Protein AF-A0A397UGD7-F1 (afdb_monomer)

InterPro domains:
  IPR056138 Domain of unknown function DUF7721 [PF24845] (11-86)

Structure (mmCIF, N/CA/C/O backbone):
data_AF-A0A397UGD7-F1
#
_entry.id   AF-A0A397UGD7-F1
#
loop_
_atom_site.group_PDB
_atom_site.id
_atom_site.type_symbol
_atom_site.label_atom_id
_atom_site.label_alt_id
_atom_site.label_comp_id
_atom_site.label_asym_id
_atom_site.label_entity_id
_atom_site.label_seq_id
_atom_site.pdbx_PDB_ins_code
_atom_site.Cartn_x
_atom_site.Cartn_y
_atom_site.Cartn_z
_atom_site.occupancy
_atom_site.B_iso_or_equiv
_atom_site.auth_seq_id
_atom_site.auth_comp_id
_atom_site.auth_asym_id
_atom_site.auth_atom_id
_atom_site.pdbx_PDB_model_num
ATOM 1 N N . MET A 1 1 ? 1.163 -0.368 30.884 1.00 37.41 1 MET A N 1
ATOM 2 C CA . MET A 1 1 ? 0.202 -0.821 29.861 1.00 37.41 1 MET A CA 1
ATOM 3 C C . MET A 1 1 ? 0.188 0.239 28.779 1.00 37.41 1 MET A C 1
ATOM 5 O O . MET A 1 1 ? -0.508 1.229 28.934 1.00 37.41 1 MET A O 1
ATOM 9 N N . SER A 1 2 ? 1.028 0.071 27.760 1.00 40.62 2 SER A N 1
ATOM 10 C CA . SER A 1 2 ? 1.019 0.909 26.561 1.00 40.62 2 SER A CA 1
ATOM 11 C C . SER A 1 2 ? 1.064 -0.055 25.392 1.00 40.62 2 SER A C 1
ATOM 13 O O . SER A 1 2 ? 2.117 -0.588 25.050 1.00 40.62 2 SER A O 1
ATOM 15 N N . ASP A 1 3 ? -0.124 -0.366 24.894 1.00 45.12 3 ASP A N 1
ATOM 16 C CA . ASP A 1 3 ? -0.334 -1.078 23.645 1.00 45.12 3 ASP A CA 1
ATOM 17 C C . ASP A 1 3 ? 0.030 -0.086 22.531 1.00 45.12 3 ASP A C 1
ATOM 19 O O . ASP A 1 3 ? -0.795 0.690 22.055 1.00 45.12 3 ASP A O 1
ATOM 23 N N . ASN A 1 4 ? 1.327 0.023 22.235 1.00 38.00 4 ASN A N 1
ATOM 24 C CA . ASN A 1 4 ? 1.785 0.752 21.060 1.00 38.00 4 ASN A CA 1
ATOM 25 C C . ASN A 1 4 ? 1.401 -0.118 19.872 1.00 38.00 4 ASN A C 1
ATOM 27 O O . ASN A 1 4 ? 2.002 -1.177 19.698 1.00 38.00 4 ASN A O 1
ATOM 31 N N . GLY A 1 5 ? 0.382 0.313 19.124 1.00 41.69 5 GLY A N 1
ATOM 32 C CA . GLY A 1 5 ? -0.172 -0.360 17.952 1.00 41.69 5 GLY A CA 1
ATOM 33 C C . GLY A 1 5 ? 0.908 -0.723 16.939 1.00 41.69 5 GLY A C 1
ATOM 34 O O . GLY A 1 5 ? 1.185 0.014 15.996 1.00 41.69 5 GLY A O 1
ATOM 35 N N . LYS A 1 6 ? 1.540 -1.874 17.164 1.00 43.16 6 LYS A N 1
ATOM 36 C CA . LYS A 1 6 ? 2.550 -2.460 16.301 1.00 43.16 6 LYS A CA 1
ATOM 37 C C . LYS A 1 6 ? 1.798 -2.888 15.050 1.00 43.16 6 LYS A C 1
ATOM 39 O O . LYS A 1 6 ? 1.051 -3.864 15.092 1.00 43.16 6 LYS A O 1
ATOM 44 N N . PHE A 1 7 ? 1.942 -2.132 13.964 1.00 52.84 7 PHE A N 1
ATOM 45 C CA . PHE A 1 7 ? 1.432 -2.543 12.661 1.00 52.84 7 PHE A CA 1
ATOM 46 C C . PHE A 1 7 ? 2.017 -3.925 12.351 1.00 52.84 7 PHE A C 1
ATOM 48 O O . PHE A 1 7 ? 3.223 -4.081 12.157 1.00 52.84 7 PHE A O 1
ATOM 55 N N . SER A 1 8 ? 1.170 -4.951 12.424 1.00 47.19 8 SER A N 1
ATOM 56 C CA . SER A 1 8 ? 1.569 -6.334 12.195 1.00 47.19 8 SER A CA 1
ATOM 57 C C . SER A 1 8 ? 1.565 -6.556 10.689 1.00 47.19 8 SER A C 1
ATOM 59 O O . SER A 1 8 ? 0.521 -6.773 10.078 1.00 47.19 8 SER A O 1
ATOM 61 N N . PHE A 1 9 ? 2.728 -6.388 10.066 1.00 50.34 9 PHE A N 1
ATOM 62 C CA . PHE A 1 9 ? 2.902 -6.711 8.657 1.00 50.34 9 PHE A CA 1
ATOM 63 C C . PHE A 1 9 ? 2.901 -8.239 8.506 1.00 50.34 9 PHE A C 1
ATOM 65 O O . PHE A 1 9 ? 3.636 -8.903 9.244 1.00 50.34 9 PHE A O 1
ATOM 72 N N . PRO A 1 10 ? 2.094 -8.818 7.596 1.00 42.41 10 PRO A N 1
ATOM 73 C CA . PRO A 1 10 ? 2.123 -10.251 7.350 1.00 42.41 10 PRO A CA 1
ATOM 74 C C . PRO A 1 10 ? 3.536 -10.648 6.925 1.00 42.41 10 PRO A C 1
ATOM 76 O O . PRO A 1 10 ? 4.094 -10.126 5.959 1.00 42.41 10 PRO A O 1
ATOM 79 N N . GLN A 1 11 ? 4.126 -11.541 7.712 1.00 42.25 11 GLN A N 1
ATOM 80 C CA . GLN A 1 11 ? 5.489 -12.025 7.562 1.00 42.25 11 GLN A CA 1
ATOM 81 C C . GLN A 1 11 ? 5.528 -13.042 6.407 1.00 42.25 11 GLN A C 1
ATOM 83 O O . GLN A 1 11 ? 5.638 -14.246 6.618 1.00 42.25 11 GLN A O 1
ATOM 88 N N . GLU A 1 12 ? 5.357 -12.571 5.171 1.00 41.59 12 GLU A N 1
ATOM 89 C CA . GLU A 1 12 ? 5.560 -13.390 3.974 1.00 41.59 12 GLU A CA 1
ATOM 90 C C . GLU A 1 12 ? 7.069 -13.606 3.781 1.00 41.59 12 GLU A C 1
ATOM 92 O O . GLU A 1 12 ? 7.865 -12.664 3.792 1.00 41.59 12 GLU A O 1
ATOM 97 N N . HIS A 1 13 ? 7.464 -14.876 3.679 1.00 39.25 13 HIS A N 1
ATOM 98 C CA . HIS A 1 13 ? 8.844 -15.351 3.594 1.00 39.25 13 HIS A CA 1
ATOM 99 C C . HIS A 1 13 ? 9.691 -14.547 2.584 1.00 39.25 13 HIS A C 1
ATOM 101 O O . HIS A 1 13 ? 9.550 -14.739 1.379 1.00 39.25 13 HIS A O 1
ATOM 107 N N . GLY A 1 14 ? 10.616 -13.698 3.061 1.00 41.34 14 GLY A N 1
ATOM 108 C CA . GLY A 1 14 ? 11.621 -13.080 2.179 1.00 41.34 14 GLY A CA 1
ATOM 109 C C . GLY A 1 14 ? 12.318 -11.789 2.625 1.00 41.34 14 GLY A C 1
ATOM 110 O O . GLY A 1 14 ? 13.253 -11.378 1.945 1.00 41.34 14 GLY A O 1
ATOM 111 N N . HIS A 1 15 ? 11.927 -11.143 3.727 1.00 44.88 15 HIS A N 1
ATOM 112 C CA . HIS A 1 15 ? 12.492 -9.842 4.117 1.00 44.88 15 HIS A CA 1
ATOM 113 C C . HIS A 1 15 ? 13.243 -9.924 5.455 1.00 44.88 15 HIS A C 1
ATOM 115 O O . HIS A 1 15 ? 12.655 -10.295 6.466 1.00 44.88 15 HIS A O 1
ATOM 121 N N . SER A 1 16 ? 14.546 -9.616 5.444 1.00 51.53 16 SER A N 1
ATOM 122 C CA . SER A 1 16 ? 15.412 -9.536 6.633 1.00 51.53 16 SER A CA 1
ATOM 123 C C . SER A 1 16 ? 14.842 -8.574 7.682 1.00 51.53 16 SER A C 1
ATOM 125 O O . SER A 1 16 ? 14.183 -7.603 7.317 1.00 51.53 16 SER A O 1
ATOM 127 N N . ASP A 1 17 ? 15.145 -8.784 8.967 1.00 53.69 17 ASP A N 1
ATOM 128 C CA . ASP A 1 17 ? 14.656 -7.951 10.084 1.00 53.69 17 ASP A CA 1
ATOM 129 C C . ASP A 1 17 ? 14.877 -6.432 9.870 1.00 53.69 17 ASP A C 1
ATOM 131 O O . ASP A 1 17 ? 14.043 -5.617 10.262 1.00 53.69 17 ASP A O 1
ATOM 135 N N . GLU A 1 18 ? 15.931 -6.046 9.140 1.00 57.97 18 GLU A N 1
ATOM 136 C CA . GLU A 1 18 ? 16.207 -4.656 8.733 1.00 57.97 18 GLU A CA 1
ATOM 137 C C . GLU A 1 18 ? 15.102 -4.014 7.876 1.00 57.97 18 GLU A C 1
ATOM 139 O O . GLU A 1 18 ? 14.870 -2.808 7.962 1.00 57.97 18 GLU A O 1
ATOM 144 N N . ASP A 1 19 ? 14.420 -4.780 7.023 1.00 62.97 19 ASP A N 1
ATOM 145 C CA . ASP A 1 19 ? 13.332 -4.264 6.186 1.00 62.97 19 ASP A CA 1
ATOM 146 C C . ASP A 1 19 ? 12.077 -3.983 7.022 1.00 62.97 19 ASP A C 1
ATOM 148 O O . ASP A 1 19 ? 11.392 -2.989 6.782 1.00 62.97 19 ASP A O 1
ATOM 152 N N . ALA A 1 20 ? 11.793 -4.816 8.030 1.00 67.12 20 ALA A N 1
ATOM 153 C CA . ALA A 1 20 ? 10.646 -4.632 8.916 1.00 67.12 20 ALA A CA 1
ATOM 154 C C . ALA A 1 20 ? 10.790 -3.365 9.775 1.00 67.12 20 ALA A C 1
ATOM 156 O O . ALA A 1 20 ? 9.842 -2.586 9.892 1.00 67.12 20 ALA A O 1
ATOM 157 N N . GLU A 1 21 ? 11.987 -3.113 10.312 1.00 73.75 21 GLU A N 1
ATOM 158 C CA . GLU A 1 21 ? 12.290 -1.877 11.044 1.00 73.75 21 GLU A CA 1
ATOM 159 C C . GLU A 1 21 ? 12.162 -0.638 10.148 1.00 73.75 21 GLU A C 1
ATOM 161 O O . GLU A 1 21 ? 11.608 0.382 10.565 1.00 73.75 21 GLU A O 1
ATOM 166 N N . LYS A 1 22 ? 12.607 -0.723 8.888 1.00 76.06 22 LYS A N 1
ATOM 167 C CA . LYS A 1 22 ? 12.431 0.362 7.910 1.00 76.06 22 LYS A CA 1
ATOM 168 C C . LYS A 1 22 ? 10.962 0.615 7.595 1.00 76.06 22 LYS A C 1
ATOM 170 O O . LYS A 1 22 ? 10.556 1.773 7.541 1.00 76.06 22 LYS A O 1
ATOM 175 N N . TYR A 1 23 ? 10.154 -0.430 7.420 1.00 77.44 23 TYR A N 1
ATOM 176 C CA . TYR A 1 23 ? 8.712 -0.284 7.195 1.00 77.44 23 TYR A CA 1
ATOM 177 C C . TYR A 1 23 ? 8.024 0.377 8.382 1.00 77.44 23 TYR A C 1
ATOM 179 O O . TYR A 1 23 ? 7.230 1.298 8.193 1.00 77.44 23 TYR A O 1
ATOM 187 N N . GLN A 1 24 ? 8.379 -0.040 9.597 1.00 77.88 24 GLN A N 1
ATOM 188 C CA . GLN A 1 24 ? 7.875 0.582 10.810 1.00 77.88 24 GLN A CA 1
ATOM 189 C C . GLN A 1 24 ? 8.269 2.063 10.875 1.00 77.88 24 GLN A C 1
ATOM 191 O O . GLN A 1 24 ? 7.405 2.912 11.075 1.00 77.88 24 GLN A O 1
ATOM 196 N N . LYS A 1 25 ? 9.535 2.393 10.608 1.00 83.75 25 LYS A N 1
ATOM 197 C CA . LYS A 1 25 ? 10.015 3.780 10.583 1.00 83.75 25 LYS A CA 1
ATOM 198 C C . LYS A 1 25 ? 9.290 4.633 9.539 1.00 83.75 25 LYS A C 1
ATOM 200 O O . LYS A 1 25 ? 8.965 5.784 9.808 1.00 83.75 25 LYS A O 1
ATOM 205 N N . ILE A 1 26 ? 9.021 4.086 8.354 1.00 83.31 26 ILE A N 1
ATOM 206 C CA . ILE A 1 26 ? 8.268 4.774 7.297 1.00 83.31 26 ILE A CA 1
ATOM 207 C C . ILE A 1 26 ? 6.822 5.035 7.740 1.00 83.31 26 ILE A C 1
ATOM 209 O O . ILE A 1 26 ? 6.314 6.141 7.558 1.00 83.31 26 ILE A O 1
ATOM 213 N N . ALA A 1 27 ? 6.168 4.045 8.349 1.00 80.00 27 ALA A N 1
ATOM 214 C CA . ALA A 1 27 ? 4.821 4.196 8.893 1.00 80.00 27 ALA A CA 1
ATOM 215 C C . ALA A 1 27 ? 4.769 5.249 10.013 1.00 80.00 27 ALA A C 1
ATOM 217 O O . ALA A 1 27 ? 3.864 6.083 10.034 1.00 80.00 27 ALA A O 1
ATOM 218 N N . GLU A 1 28 ? 5.761 5.251 10.905 1.00 81.00 28 GLU A N 1
ATOM 219 C CA . GLU A 1 28 ? 5.913 6.246 11.969 1.00 81.00 28 GLU A CA 1
ATOM 220 C C . GLU A 1 28 ? 6.130 7.649 11.396 1.00 81.00 28 GLU A C 1
ATOM 222 O O . GLU A 1 28 ? 5.449 8.580 11.809 1.00 81.00 28 GLU A O 1
ATOM 227 N N . GLN A 1 29 ? 6.991 7.807 10.386 1.00 80.31 29 GLN A N 1
ATOM 228 C CA . GLN A 1 29 ? 7.201 9.091 9.709 1.00 80.31 29 GLN A CA 1
ATOM 229 C C . GLN A 1 29 ? 5.947 9.588 8.985 1.00 80.31 29 GLN A C 1
ATOM 231 O O . GLN A 1 29 ? 5.654 10.783 9.010 1.00 80.31 29 GLN A O 1
ATOM 236 N N . ALA A 1 30 ? 5.200 8.691 8.341 1.00 77.00 30 ALA A N 1
ATOM 237 C CA . ALA A 1 30 ? 3.923 9.024 7.721 1.00 77.00 30 ALA A CA 1
ATOM 238 C C . ALA A 1 30 ? 2.906 9.500 8.773 1.00 77.00 30 ALA A C 1
ATOM 240 O O . ALA A 1 30 ? 2.208 10.491 8.555 1.00 77.00 30 ALA A O 1
ATOM 241 N N . HIS A 1 31 ? 2.859 8.835 9.931 1.00 75.75 31 HIS A N 1
ATOM 242 C CA . HIS A 1 31 ? 2.008 9.222 11.055 1.00 75.75 31 HIS A CA 1
ATOM 243 C C . HIS A 1 31 ? 2.429 10.561 11.678 1.00 75.75 31 HIS A C 1
ATOM 245 O O . HIS A 1 31 ? 1.592 11.430 11.918 1.00 75.75 31 HIS A O 1
ATOM 251 N N . GLU A 1 32 ? 3.728 10.758 11.902 1.00 76.62 32 GLU A N 1
ATOM 252 C CA . GLU A 1 32 ? 4.292 12.000 12.427 1.00 76.62 32 GLU A CA 1
ATOM 253 C C . GLU A 1 32 ? 3.988 13.163 11.486 1.00 76.62 32 GLU A C 1
ATOM 255 O O . GLU A 1 32 ? 3.473 14.180 11.929 1.00 76.62 32 GLU A O 1
ATOM 260 N N . LYS A 1 33 ? 4.201 13.004 10.174 1.00 68.88 33 LYS A N 1
ATOM 261 C CA . LYS A 1 33 ? 3.861 14.044 9.193 1.00 68.88 33 LYS A CA 1
ATOM 262 C C . LYS A 1 33 ? 2.386 14.428 9.256 1.00 68.88 33 LYS A C 1
ATOM 264 O O . LYS A 1 33 ? 2.082 15.612 9.271 1.00 68.88 33 LYS A O 1
ATOM 269 N N . LEU A 1 34 ? 1.487 13.451 9.348 1.00 68.19 34 LEU A N 1
ATOM 270 C CA . LEU A 1 34 ? 0.046 13.709 9.438 1.00 68.19 34 LEU A CA 1
ATOM 271 C C . LEU A 1 34 ? -0.375 14.406 10.732 1.00 68.19 34 LEU A C 1
ATOM 273 O O . LEU A 1 34 ? -1.308 15.202 10.727 1.00 68.19 34 LEU A O 1
ATOM 277 N N . THR A 1 35 ? 0.286 14.091 11.842 1.00 68.38 35 THR A N 1
ATOM 278 C CA . THR A 1 35 ? -0.022 14.675 13.155 1.00 68.38 35 THR A CA 1
ATOM 279 C C . THR A 1 35 ? 0.676 16.018 13.381 1.00 68.38 35 THR A C 1
ATOM 281 O O . THR A 1 35 ? 0.142 16.869 14.089 1.00 68.38 35 THR A O 1
ATOM 284 N N . SER A 1 36 ? 1.845 16.226 12.770 1.00 64.75 36 SER A N 1
ATOM 285 C CA . SER A 1 36 ? 2.711 17.391 12.967 1.00 64.75 36 SER A CA 1
ATOM 286 C C . SER A 1 36 ? 2.365 18.562 12.052 1.00 64.75 36 SER A C 1
ATOM 288 O O . SER A 1 36 ? 2.457 19.705 12.496 1.00 64.75 36 SER A O 1
ATOM 290 N N . THR A 1 37 ? 1.927 18.325 10.807 1.00 54.03 37 THR A N 1
ATOM 291 C CA . THR A 1 37 ? 1.592 19.446 9.913 1.00 54.03 37 THR A CA 1
ATOM 292 C C . THR A 1 37 ? 0.310 20.164 10.325 1.00 54.03 37 THR A C 1
ATOM 294 O O . THR A 1 37 ? 0.104 21.301 9.916 1.00 54.03 37 THR A O 1
ATOM 297 N N . GLY A 1 38 ? -0.555 19.552 11.149 1.00 50.84 38 GLY A N 1
ATOM 298 C CA . GLY A 1 38 ? -1.856 20.134 11.507 1.00 50.84 38 GLY A CA 1
ATOM 299 C C . GLY A 1 38 ? -2.719 20.464 10.281 1.00 50.84 38 GLY A C 1
ATOM 300 O O . GLY A 1 38 ? -3.709 21.189 10.396 1.00 50.84 38 GLY A O 1
ATOM 301 N N . GLU A 1 39 ? -2.332 19.959 9.106 1.00 46.12 39 GLU A N 1
ATOM 302 C CA . GLU A 1 39 ? -2.939 20.302 7.839 1.00 46.12 39 GLU A CA 1
ATOM 303 C C . GLU A 1 39 ? -4.289 19.606 7.766 1.00 46.12 39 GLU A C 1
ATOM 305 O O . GLU A 1 39 ? -4.430 18.412 7.504 1.00 46.12 39 GLU A O 1
ATOM 310 N N . HIS A 1 40 ? -5.308 20.436 7.948 1.00 46.88 40 HIS A N 1
ATOM 311 C CA . HIS A 1 40 ? -6.680 20.232 7.508 1.00 46.88 40 HIS A CA 1
ATOM 312 C C . HIS A 1 40 ? -6.799 19.998 5.983 1.00 46.88 40 HIS A C 1
ATOM 314 O O . HIS A 1 40 ? -7.904 19.851 5.468 1.00 46.88 40 HIS A O 1
ATOM 320 N N . GLU A 1 41 ? -5.677 19.929 5.266 1.00 47.69 41 GLU A N 1
ATOM 321 C CA . GLU A 1 41 ? -5.551 19.634 3.847 1.00 47.69 41 GLU A CA 1
ATOM 322 C C . GLU A 1 41 ? -4.867 18.275 3.678 1.00 47.69 41 GLU A C 1
ATOM 324 O O . GLU A 1 41 ? -3.740 18.128 3.212 1.00 47.69 41 GLU A O 1
ATOM 329 N N . THR A 1 42 ? -5.619 17.217 3.984 1.00 55.78 42 THR A N 1
ATOM 330 C CA . THR A 1 42 ? -5.413 15.922 3.316 1.00 55.78 42 THR A CA 1
ATOM 331 C C . THR A 1 42 ? -5.876 16.036 1.858 1.00 55.78 42 THR A C 1
ATOM 333 O O . THR A 1 42 ? -6.755 15.297 1.398 1.00 55.78 42 THR A O 1
ATOM 336 N N . GLU A 1 43 ? -5.315 17.005 1.128 1.00 62.38 43 GLU A N 1
ATOM 337 C CA . GLU A 1 43 ? -5.471 17.140 -0.313 1.00 62.38 43 GLU A CA 1
ATOM 338 C C . GLU A 1 43 ? -4.739 15.969 -0.954 1.00 62.38 43 GLU A C 1
ATOM 340 O O . GLU A 1 43 ? -3.552 15.965 -1.273 1.00 62.38 43 GLU A O 1
ATOM 345 N N . ILE A 1 44 ? -5.482 14.879 -1.023 1.00 71.69 44 ILE A N 1
ATOM 346 C CA . ILE A 1 44 ? -5.200 13.785 -1.914 1.00 71.69 44 ILE A CA 1
ATOM 347 C C . ILE A 1 44 ? -5.520 14.307 -3.309 1.00 71.69 44 ILE A C 1
ATOM 349 O O . ILE A 1 44 ? -6.671 14.640 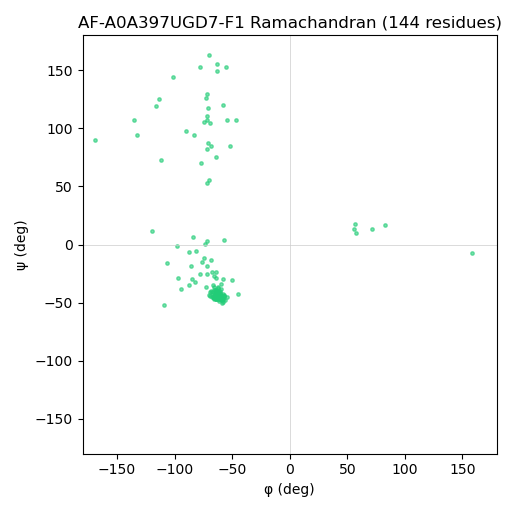-3.592 1.00 71.69 44 ILE A O 1
ATOM 353 N N . ASP A 1 45 ? -4.510 14.365 -4.168 1.00 79.19 45 ASP A N 1
ATOM 354 C CA . ASP A 1 45 ? -4.699 14.594 -5.595 1.00 79.19 45 ASP A CA 1
ATOM 355 C C . ASP A 1 45 ? -5.322 13.334 -6.214 1.00 79.19 45 ASP A C 1
ATOM 357 O O . ASP A 1 45 ? -4.637 12.395 -6.633 1.00 79.19 45 ASP A O 1
ATOM 361 N N . HIS A 1 46 ? -6.655 13.282 -6.179 1.00 78.38 46 HIS A N 1
ATOM 362 C CA . HIS A 1 46 ? -7.437 12.144 -6.666 1.00 78.38 46 HIS A CA 1
ATOM 363 C C . 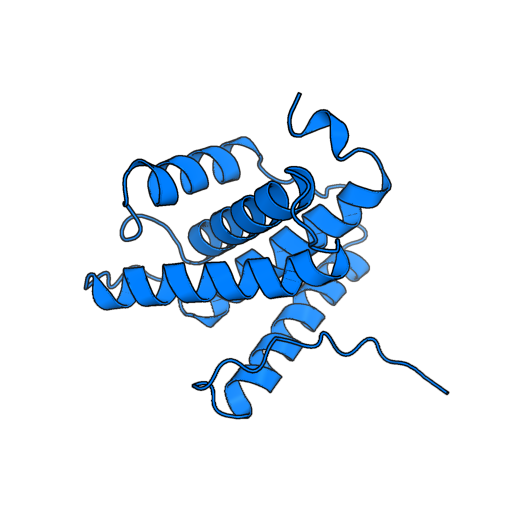HIS A 1 46 ? -7.187 11.883 -8.144 1.00 78.38 46 HIS A C 1
ATOM 365 O O . HIS A 1 46 ? -7.114 10.728 -8.548 1.00 78.38 46 HIS A O 1
ATOM 371 N N . GLU A 1 47 ? -7.038 12.938 -8.946 1.00 82.44 47 GLU A N 1
ATOM 372 C CA . GLU A 1 47 ? -6.827 12.814 -10.386 1.00 82.44 47 GLU A CA 1
ATOM 373 C C . GLU A 1 47 ? -5.483 12.150 -10.672 1.00 82.44 47 GLU A C 1
ATOM 375 O O . GLU A 1 47 ? -5.421 11.184 -11.437 1.00 82.44 47 GLU A O 1
ATOM 380 N N . LYS A 1 48 ? -4.418 12.594 -9.995 1.00 82.88 48 LYS A N 1
ATOM 381 C CA . LYS A 1 48 ? -3.096 11.981 -10.131 1.00 82.88 48 LYS A CA 1
ATOM 382 C C . LYS A 1 48 ? -3.101 10.525 -9.678 1.00 82.88 48 LYS A C 1
ATOM 384 O O . LYS A 1 48 ? -2.564 9.670 -10.376 1.00 82.88 48 LYS A O 1
ATOM 389 N N . VAL A 1 49 ? -3.741 10.221 -8.549 1.00 85.44 49 VAL A N 1
ATOM 390 C CA . VAL A 1 49 ? -3.832 8.851 -8.018 1.00 85.44 49 VAL A CA 1
ATOM 391 C C . VAL A 1 49 ? -4.598 7.938 -8.975 1.00 85.44 49 VAL A C 1
ATOM 393 O O . VAL A 1 49 ? -4.119 6.846 -9.274 1.00 85.44 49 VAL A O 1
ATOM 396 N N . LEU A 1 50 ? -5.747 8.385 -9.490 1.00 86.56 50 LEU A N 1
ATOM 397 C CA . LEU A 1 50 ? -6.560 7.626 -10.444 1.00 86.56 50 LEU A CA 1
ATOM 398 C C . LEU A 1 50 ? -5.828 7.422 -11.772 1.00 86.56 50 LEU A C 1
ATOM 400 O O . LEU A 1 50 ? -5.853 6.325 -12.322 1.00 86.56 50 LEU A O 1
ATOM 404 N N . ASN A 1 51 ? -5.152 8.452 -12.280 1.00 88.12 51 ASN A N 1
ATOM 405 C CA . ASN A 1 51 ? -4.396 8.366 -13.525 1.00 88.12 51 ASN A CA 1
ATOM 406 C C . ASN A 1 51 ? -3.206 7.403 -13.400 1.00 88.12 51 ASN A C 1
ATOM 408 O O . ASN A 1 51 ? -3.027 6.539 -14.259 1.00 88.12 51 ASN A O 1
ATOM 412 N N . SER A 1 52 ? -2.422 7.509 -12.322 1.00 87.38 52 SER A N 1
ATOM 413 C CA . SER A 1 52 ? -1.310 6.589 -12.060 1.00 87.38 52 SER A CA 1
ATOM 414 C C . SER A 1 52 ? -1.812 5.166 -11.849 1.00 87.38 52 SER A C 1
ATOM 416 O O . SER A 1 52 ? -1.293 4.241 -12.466 1.00 87.38 52 SER A O 1
ATOM 418 N N . HIS A 1 53 ? -2.868 4.978 -11.053 1.00 89.38 53 HIS A N 1
ATOM 419 C CA . HIS A 1 53 ? -3.492 3.668 -10.863 1.00 89.38 53 HIS A CA 1
ATOM 420 C C . HIS A 1 53 ? -3.928 3.046 -12.191 1.00 89.38 53 HIS A C 1
ATOM 422 O O . HIS A 1 53 ? -3.552 1.911 -12.478 1.00 89.38 53 HIS A O 1
ATOM 428 N N . LYS A 1 54 ? -4.620 3.814 -13.038 1.00 88.62 54 LYS A N 1
ATOM 429 C CA . LYS A 1 54 ? -5.054 3.368 -14.362 1.00 88.62 54 LYS A CA 1
ATOM 430 C C . LYS A 1 54 ? -3.878 2.920 -15.226 1.00 88.62 54 LYS A C 1
ATOM 432 O O . LYS A 1 54 ? -3.909 1.836 -15.792 1.00 88.62 54 LYS A O 1
ATOM 437 N N . LYS A 1 55 ? -2.817 3.718 -15.319 1.00 87.25 55 LYS A N 1
ATOM 438 C CA . LYS A 1 55 ? -1.646 3.375 -16.142 1.00 87.25 55 LYS A CA 1
ATOM 439 C C . LYS A 1 55 ? -0.910 2.136 -15.626 1.00 87.25 55 LYS A C 1
ATOM 441 O O . LYS A 1 55 ? -0.581 1.250 -16.410 1.00 87.25 55 LYS A O 1
ATOM 446 N N . ILE A 1 56 ? -0.736 2.037 -14.313 1.00 88.06 56 ILE A N 1
ATOM 447 C CA . ILE A 1 56 ? -0.005 0.940 -13.674 1.00 88.06 56 ILE A CA 1
ATOM 448 C C . ILE A 1 56 ? -0.778 -0.384 -13.755 1.00 88.06 56 ILE A C 1
ATOM 450 O O . ILE A 1 56 ? -0.179 -1.423 -14.034 1.00 88.06 56 ILE A O 1
ATOM 454 N N . TYR A 1 57 ? -2.091 -0.363 -13.500 1.00 86.19 57 TYR A N 1
ATOM 455 C CA . TYR A 1 57 ? -2.915 -1.574 -13.406 1.00 86.19 57 TYR A CA 1
ATOM 456 C C . TYR A 1 57 ? -3.677 -1.922 -14.693 1.00 86.19 57 TYR A C 1
ATOM 458 O O . TYR A 1 57 ? -3.926 -3.103 -14.920 1.00 86.19 57 TYR A O 1
ATOM 466 N N . GLU A 1 58 ? -4.050 -0.953 -15.538 1.00 86.56 58 GLU A N 1
ATOM 467 C CA . GLU A 1 58 ? -4.718 -1.229 -16.825 1.00 86.56 58 GLU A CA 1
ATOM 468 C C . GLU A 1 58 ? -3.740 -1.302 -18.002 1.00 86.56 58 GLU A C 1
ATOM 470 O O . GLU A 1 58 ? -3.924 -2.137 -18.886 1.00 86.56 58 GLU A O 1
ATOM 475 N N . SER A 1 59 ? -2.709 -0.450 -18.028 1.00 83.38 59 SER A N 1
ATOM 476 C CA . SER A 1 59 ? -1.744 -0.395 -19.141 1.00 83.38 59 SER A CA 1
ATOM 477 C C . SER A 1 59 ? -0.449 -1.167 -18.878 1.00 83.38 59 SER A C 1
ATOM 479 O O . SER A 1 59 ? 0.414 -1.201 -19.751 1.00 83.38 59 SER A O 1
ATOM 481 N N . ASP A 1 60 ? -0.309 -1.778 -17.698 1.00 80.75 60 ASP A N 1
ATOM 482 C CA . ASP A 1 60 ? 0.901 -2.480 -17.245 1.00 80.75 60 ASP A CA 1
ATOM 483 C C . ASP A 1 60 ? 2.175 -1.604 -17.246 1.00 80.75 60 ASP A C 1
ATOM 485 O O . ASP A 1 60 ? 3.295 -2.109 -17.175 1.00 80.75 60 ASP A O 1
ATOM 489 N N . ASP A 1 61 ? 2.011 -0.278 -17.296 1.00 82.25 61 ASP A N 1
ATOM 490 C CA . ASP A 1 61 ? 3.107 0.682 -17.386 1.00 82.25 61 ASP A CA 1
ATOM 491 C C . ASP A 1 61 ? 3.554 1.073 -15.980 1.00 82.25 61 ASP A C 1
ATOM 493 O O . ASP A 1 61 ? 2.932 1.885 -15.299 1.00 82.25 61 ASP A O 1
ATOM 497 N N . VAL A 1 62 ? 4.616 0.425 -15.509 1.00 82.19 62 VAL A N 1
ATOM 498 C CA . VAL A 1 62 ? 5.193 0.654 -14.174 1.00 82.19 62 VAL A CA 1
ATOM 499 C C . VAL A 1 62 ? 6.519 1.417 -14.271 1.00 82.19 62 VAL A C 1
ATOM 501 O O . VAL A 1 62 ? 7.020 1.946 -13.279 1.00 82.19 62 VAL A O 1
ATOM 504 N N . THR A 1 63 ? 7.115 1.477 -15.461 1.00 78.19 63 THR A N 1
ATOM 505 C CA . THR A 1 63 ? 8.464 2.010 -15.683 1.00 78.19 63 THR A CA 1
ATOM 506 C C . THR A 1 63 ? 8.494 3.528 -15.798 1.00 78.19 63 THR A C 1
ATOM 508 O O . THR A 1 63 ? 9.458 4.133 -15.333 1.00 78.19 63 THR A O 1
ATOM 511 N N . GLU A 1 64 ? 7.436 4.138 -16.335 1.00 78.44 64 GLU A N 1
ATOM 512 C CA . GLU A 1 64 ? 7.339 5.590 -16.557 1.00 78.44 64 GLU A CA 1
ATOM 513 C C . GLU A 1 64 ? 6.937 6.383 -15.295 1.00 78.44 64 GLU A C 1
ATOM 515 O O . GLU A 1 64 ? 6.932 7.613 -15.300 1.00 78.44 64 GLU A O 1
ATOM 520 N N . HIS A 1 65 ? 6.608 5.694 -14.198 1.00 81.62 65 HIS A N 1
ATOM 521 C CA . HIS A 1 65 ? 6.061 6.298 -12.978 1.00 81.62 65 HIS A CA 1
ATOM 522 C C . HIS A 1 65 ? 7.095 6.474 -11.866 1.00 81.62 65 HIS A C 1
ATOM 524 O O . HIS A 1 65 ? 7.954 5.610 -11.667 1.00 81.62 65 HIS A O 1
ATOM 530 N N . SER A 1 66 ? 7.002 7.560 -11.089 1.00 84.56 66 SER A N 1
ATOM 531 C CA . SER A 1 66 ? 7.894 7.791 -9.937 1.00 84.56 66 SER A CA 1
ATOM 532 C C . SER A 1 66 ? 7.607 6.823 -8.784 1.00 84.56 66 SER A C 1
ATOM 534 O O . SER A 1 66 ? 6.550 6.193 -8.740 1.00 84.56 66 SER A O 1
ATOM 536 N N . GLY A 1 67 ? 8.541 6.679 -7.836 1.00 83.56 67 GLY A N 1
ATOM 537 C CA . GLY A 1 67 ? 8.336 5.774 -6.706 1.00 83.56 67 GLY A CA 1
ATOM 538 C C . GLY A 1 67 ? 7.098 6.158 -5.893 1.00 83.56 67 GLY A C 1
ATOM 539 O O . GLY A 1 67 ? 6.244 5.321 -5.603 1.00 83.56 67 GLY A O 1
ATOM 540 N N . GLU A 1 68 ? 6.948 7.452 -5.634 1.00 84.75 68 GLU A N 1
ATOM 541 C CA . GLU A 1 68 ? 5.765 8.028 -4.998 1.00 84.75 68 GLU A CA 1
ATOM 542 C C . GLU A 1 68 ? 4.448 7.673 -5.725 1.00 84.75 68 GLU A C 1
ATOM 544 O O . GLU A 1 68 ? 3.484 7.257 -5.082 1.00 84.75 68 GLU A O 1
ATOM 549 N N . GLU A 1 69 ? 4.400 7.765 -7.060 1.00 87.31 69 GLU A N 1
ATOM 550 C CA . GLU A 1 69 ? 3.203 7.438 -7.851 1.00 87.31 69 GLU A CA 1
ATOM 551 C C . GLU A 1 69 ? 2.822 5.958 -7.773 1.00 87.31 69 GLU A C 1
ATOM 553 O O . GLU A 1 69 ? 1.635 5.637 -7.655 1.00 87.31 69 GLU A O 1
ATOM 558 N N . LEU A 1 70 ? 3.816 5.063 -7.778 1.00 88.81 70 LEU A N 1
ATOM 559 C CA . LEU A 1 70 ? 3.592 3.633 -7.550 1.00 88.81 70 LEU A CA 1
ATOM 560 C C . LEU A 1 70 ? 2.999 3.395 -6.161 1.00 88.81 70 LEU A C 1
ATOM 562 O O . LEU A 1 70 ? 2.048 2.629 -6.013 1.00 88.81 70 LEU A O 1
ATOM 566 N N . GLY A 1 71 ? 3.536 4.078 -5.147 1.00 89.38 71 GLY A N 1
ATOM 567 C CA . GLY A 1 71 ? 3.043 3.986 -3.779 1.00 89.38 71 GLY A CA 1
ATOM 568 C C . GLY A 1 71 ? 1.595 4.460 -3.649 1.00 89.38 71 GLY A C 1
ATOM 569 O O . GLY A 1 71 ? 0.764 3.790 -3.036 1.00 89.38 71 GLY A O 1
ATOM 570 N N . HIS A 1 72 ? 1.262 5.582 -4.285 1.00 90.25 72 HIS A N 1
ATOM 571 C CA . HIS A 1 72 ? -0.097 6.120 -4.303 1.00 90.25 72 HIS A CA 1
ATOM 572 C C . HIS A 1 72 ? -1.089 5.178 -4.996 1.00 90.25 72 HIS A C 1
ATOM 574 O O . HIS A 1 72 ? -2.168 4.919 -4.457 1.00 90.25 72 HIS A O 1
ATOM 580 N N . ALA A 1 73 ? -0.714 4.619 -6.148 1.00 89.44 73 ALA A N 1
ATOM 581 C CA . ALA A 1 73 ? -1.532 3.646 -6.866 1.00 89.44 73 ALA A CA 1
ATOM 582 C C . ALA A 1 73 ? -1.734 2.349 -6.066 1.00 89.44 73 ALA A C 1
ATOM 584 O O . ALA A 1 73 ? -2.839 1.810 -6.035 1.00 89.44 73 ALA A O 1
ATOM 585 N N . ALA A 1 74 ? -0.694 1.868 -5.380 1.00 91.06 74 ALA A N 1
ATOM 586 C CA . ALA A 1 74 ? -0.781 0.716 -4.487 1.00 91.06 74 ALA A CA 1
ATOM 587 C C . ALA A 1 74 ? -1.735 0.952 -3.309 1.00 91.06 74 ALA A C 1
ATOM 589 O O . ALA A 1 74 ? -2.580 0.107 -3.014 1.00 91.06 74 ALA A O 1
ATOM 590 N N . ALA A 1 75 ? -1.639 2.115 -2.661 1.00 89.94 75 ALA A N 1
ATOM 591 C CA . ALA A 1 75 ? -2.547 2.485 -1.581 1.00 89.94 75 ALA A CA 1
ATOM 592 C C . ALA A 1 75 ? -4.000 2.595 -2.055 1.00 89.94 75 ALA A C 1
ATOM 594 O O . ALA A 1 75 ? -4.917 2.189 -1.341 1.00 89.94 75 ALA A O 1
ATOM 595 N N . PHE A 1 76 ? -4.217 3.097 -3.271 1.00 89.50 76 PHE A N 1
ATOM 596 C CA . PHE A 1 76 ? -5.546 3.170 -3.863 1.00 89.50 76 PHE A CA 1
ATOM 597 C C . PHE A 1 76 ? -6.117 1.789 -4.209 1.00 89.50 76 PHE A C 1
ATOM 599 O O . PHE A 1 76 ? -7.281 1.523 -3.918 1.00 89.50 76 PHE A O 1
ATOM 606 N N . GLU A 1 77 ? -5.302 0.878 -4.747 1.00 89.69 77 GLU A N 1
ATOM 607 C CA . GLU A 1 77 ? -5.722 -0.506 -4.994 1.00 89.69 77 GLU A CA 1
ATOM 608 C C . GLU A 1 77 ? -6.108 -1.210 -3.686 1.00 89.69 77 GLU A C 1
ATOM 610 O O . GLU A 1 77 ? -7.162 -1.840 -3.609 1.00 89.69 77 GLU A O 1
ATOM 615 N N . ALA A 1 78 ? -5.304 -1.047 -2.632 1.00 89.00 78 ALA A N 1
ATOM 616 C CA . ALA A 1 78 ? -5.609 -1.569 -1.302 1.00 89.00 78 ALA A CA 1
ATOM 617 C C . ALA A 1 78 ? -6.913 -0.984 -0.731 1.00 89.00 78 ALA A C 1
ATOM 619 O O . ALA A 1 78 ? -7.737 -1.717 -0.181 1.00 89.00 78 ALA A O 1
ATOM 620 N N . LEU A 1 79 ? -7.146 0.320 -0.912 1.00 86.31 79 LEU A N 1
ATOM 621 C CA . LEU A 1 79 ? -8.395 0.957 -0.500 1.00 86.31 79 LEU A CA 1
ATOM 622 C C . LEU A 1 79 ? -9.588 0.405 -1.274 1.00 86.31 79 LEU A C 1
ATOM 624 O O . LEU A 1 79 ? -10.614 0.102 -0.672 1.00 86.31 79 LEU A O 1
ATOM 628 N N . LYS A 1 80 ? -9.458 0.247 -2.593 1.00 85.94 80 LYS A N 1
ATOM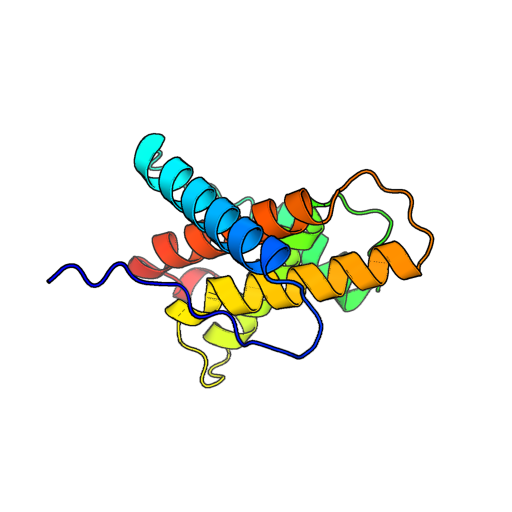 629 C CA . LYS A 1 80 ? -10.502 -0.330 -3.439 1.00 85.94 80 LYS A CA 1
ATOM 630 C C . LYS A 1 80 ? -10.873 -1.735 -2.963 1.00 85.94 80 LYS A C 1
ATOM 632 O O . LYS A 1 80 ? -12.062 -2.028 -2.880 1.00 85.94 80 LYS A O 1
ATOM 637 N N . LYS A 1 81 ? -9.894 -2.570 -2.601 1.00 85.44 81 LYS A N 1
ATOM 638 C CA . LYS A 1 81 ? -10.113 -3.913 -2.029 1.00 85.44 81 LYS A CA 1
ATOM 639 C C . LYS A 1 81 ? -10.933 -3.860 -0.737 1.00 85.44 81 LYS A C 1
ATOM 641 O O . LYS A 1 81 ? -11.980 -4.498 -0.645 1.00 85.44 81 LYS A O 1
ATOM 646 N N . ILE A 1 82 ? -10.534 -3.003 0.207 1.00 83.12 82 ILE A N 1
ATOM 647 C CA . ILE A 1 82 ? -11.270 -2.773 1.464 1.00 83.12 82 ILE A CA 1
ATOM 648 C C . ILE A 1 82 ? -12.702 -2.273 1.197 1.00 83.12 82 ILE A C 1
ATOM 650 O O . ILE A 1 82 ? -13.664 -2.784 1.767 1.00 83.12 82 ILE A O 1
ATOM 654 N N . CYS A 1 83 ? -12.877 -1.292 0.309 1.00 80.19 83 CYS A N 1
ATOM 655 C CA . CYS A 1 83 ? -14.189 -0.719 -0.003 1.00 80.19 83 CYS A CA 1
ATOM 656 C C . CYS A 1 83 ? -15.092 -1.649 -0.823 1.00 80.19 83 CYS A C 1
ATOM 658 O O . CYS A 1 83 ? -16.313 -1.546 -0.720 1.00 80.19 83 CYS A O 1
ATOM 660 N N . SER A 1 84 ? -14.522 -2.576 -1.594 1.00 77.56 84 SER A N 1
ATOM 661 C CA . SER A 1 84 ? -15.277 -3.562 -2.380 1.00 77.56 84 SER A CA 1
ATOM 662 C C . SER A 1 84 ? -15.911 -4.663 -1.519 1.00 77.56 84 SER A C 1
ATOM 664 O O . SER A 1 84 ? -16.592 -5.538 -2.050 1.00 77.56 84 SER A O 1
ATOM 666 N N . GLY A 1 85 ? -15.729 -4.620 -0.195 1.00 61.25 85 GLY A N 1
ATOM 667 C CA . GLY A 1 85 ? -16.323 -5.580 0.734 1.00 61.25 85 GLY A CA 1
ATOM 668 C C . GLY A 1 85 ? -15.534 -6.881 0.861 1.00 61.25 85 GLY A C 1
ATOM 669 O O . GLY A 1 85 ? -16.067 -7.869 1.370 1.00 61.25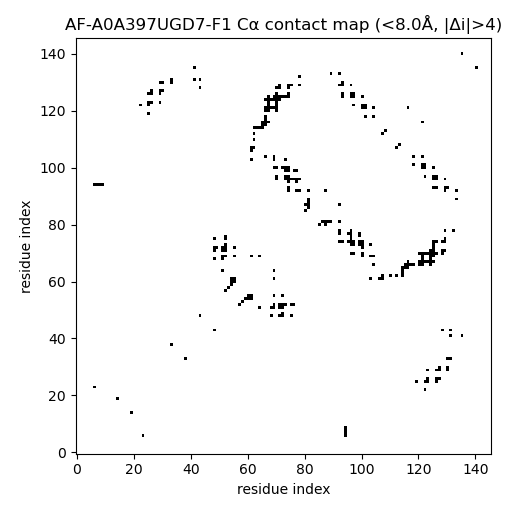 85 GLY A O 1
ATOM 670 N N . GLU A 1 86 ? -14.270 -6.901 0.424 1.00 61.69 86 GLU A N 1
ATOM 671 C CA . GLU A 1 86 ? -13.345 -7.944 0.859 1.00 61.69 86 GLU A CA 1
ATOM 672 C C . GLU A 1 86 ? -13.149 -7.831 2.384 1.00 61.69 86 GLU A C 1
ATOM 674 O O . GLU A 1 86 ? -13.285 -6.748 2.953 1.00 61.69 86 GLU A O 1
ATOM 679 N N . LYS A 1 87 ? -12.889 -8.953 3.072 1.00 59.47 87 LYS A N 1
ATOM 680 C CA . LYS A 1 87 ? -12.728 -9.026 4.541 1.00 59.47 87 LYS A CA 1
ATOM 681 C C . LYS A 1 87 ? -11.410 -8.384 5.009 1.00 59.47 87 LYS A C 1
ATOM 683 O O . LYS A 1 87 ? -10.622 -9.045 5.675 1.00 59.47 87 LYS A O 1
ATOM 688 N N . TYR A 1 88 ? -11.159 -7.146 4.611 1.00 68.44 88 TYR A N 1
ATOM 689 C CA . TYR A 1 88 ? -9.986 -6.385 4.996 1.00 68.44 88 TYR A CA 1
ATOM 690 C C . TYR A 1 88 ? -10.412 -5.213 5.868 1.00 68.44 88 TYR A C 1
ATOM 692 O O . TYR A 1 88 ? -11.266 -4.406 5.488 1.00 68.44 88 TYR A O 1
ATOM 700 N N . ASP A 1 89 ? -9.817 -5.125 7.049 1.00 70.88 89 ASP A N 1
ATOM 701 C CA . ASP A 1 89 ? -10.067 -4.027 7.966 1.00 70.88 89 ASP A CA 1
ATOM 702 C C . ASP A 1 89 ? -9.312 -2.771 7.527 1.00 70.88 89 ASP A C 1
ATOM 704 O O . ASP A 1 89 ? -8.244 -2.815 6.918 1.00 70.88 89 ASP A O 1
ATOM 708 N N . LYS A 1 90 ? -9.834 -1.596 7.892 1.00 71.31 90 LYS A N 1
ATOM 709 C CA . LYS A 1 90 ? -9.159 -0.314 7.614 1.00 71.31 90 LYS A CA 1
ATOM 710 C C . LYS A 1 90 ? -7.753 -0.249 8.218 1.00 71.31 90 LYS A C 1
ATOM 712 O O . LYS A 1 90 ? -6.891 0.428 7.670 1.00 71.31 90 LYS A O 1
ATOM 717 N N . SER A 1 91 ? -7.516 -0.950 9.328 1.00 77.06 91 SER A N 1
ATOM 718 C CA . SER A 1 91 ? -6.190 -1.103 9.940 1.00 77.06 91 SER A CA 1
ATOM 719 C C . SER A 1 91 ? -5.201 -1.854 9.048 1.00 77.06 91 SER A C 1
ATOM 721 O O . SER A 1 91 ? -3.995 -1.670 9.187 1.00 77.06 91 SER A O 1
ATOM 723 N N . GLU A 1 92 ? -5.702 -2.665 8.118 1.00 83.31 92 GLU A N 1
ATOM 724 C CA . GLU A 1 92 ? -4.906 -3.390 7.131 1.00 83.31 92 GLU A CA 1
ATOM 725 C C . GLU A 1 92 ? -4.650 -2.560 5.870 1.00 83.31 92 GLU A C 1
ATOM 727 O O . GLU A 1 92 ? -3.857 -2.974 5.032 1.00 83.31 92 GLU A O 1
ATOM 732 N N . LEU A 1 93 ? -5.250 -1.366 5.723 1.00 85.38 93 LEU A N 1
ATOM 733 C CA . LEU A 1 93 ? -5.005 -0.524 4.547 1.00 85.38 93 LEU A CA 1
ATOM 734 C C . LEU A 1 93 ? -3.516 -0.223 4.394 1.00 85.38 93 LEU A C 1
ATOM 736 O O . LEU A 1 93 ? -2.986 -0.317 3.294 1.00 85.38 93 LEU A O 1
ATOM 740 N N . LEU A 1 94 ? -2.839 0.109 5.495 1.00 86.25 94 LEU A N 1
ATOM 741 C CA . LEU A 1 94 ? -1.414 0.414 5.476 1.00 86.25 94 LEU A CA 1
ATOM 742 C C . LEU A 1 94 ? -0.571 -0.798 5.064 1.00 86.25 94 LEU A C 1
ATOM 744 O O . LEU A 1 94 ? 0.296 -0.679 4.200 1.00 86.25 94 LEU A O 1
ATOM 748 N N . SER A 1 95 ? -0.832 -1.967 5.650 1.00 86.75 95 SER A N 1
ATOM 749 C CA . SER A 1 95 ? -0.080 -3.184 5.339 1.00 86.75 95 SER A CA 1
ATOM 750 C C . SER A 1 95 ? -0.348 -3.669 3.913 1.00 86.75 95 SER A C 1
ATOM 752 O O . SER A 1 95 ? 0.596 -4.025 3.206 1.00 86.75 95 SER A O 1
ATOM 754 N N . LEU A 1 96 ? -1.599 -3.609 3.450 1.00 88.56 96 LEU A N 1
ATOM 755 C CA . LEU A 1 96 ? -1.984 -3.923 2.073 1.00 88.56 96 LEU A CA 1
ATOM 756 C C . LEU A 1 96 ? -1.358 -2.948 1.077 1.00 88.56 96 LEU A C 1
ATOM 758 O O . LEU A 1 96 ? -0.779 -3.386 0.086 1.00 88.56 96 LEU A O 1
ATOM 762 N N . ALA A 1 97 ? -1.420 -1.644 1.354 1.00 89.88 97 ALA A N 1
ATOM 763 C CA . ALA A 1 97 ? -0.814 -0.617 0.517 1.00 89.88 97 ALA A CA 1
ATOM 764 C C . ALA A 1 97 ? 0.691 -0.844 0.375 1.00 89.88 97 ALA A C 1
ATOM 766 O O . A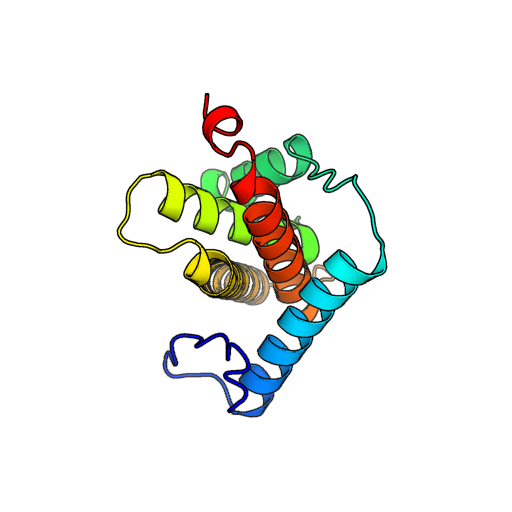LA A 1 97 ? 1.206 -0.850 -0.737 1.00 89.88 97 ALA A O 1
ATOM 767 N N . MET A 1 98 ? 1.395 -1.088 1.483 1.00 88.19 98 MET A N 1
ATOM 768 C CA . MET A 1 98 ? 2.834 -1.357 1.462 1.00 88.19 98 MET A CA 1
ATOM 769 C C . MET A 1 98 ? 3.160 -2.674 0.743 1.00 88.19 98 MET A C 1
ATOM 771 O O . MET A 1 98 ? 4.139 -2.732 0.002 1.00 88.19 98 MET A O 1
ATOM 775 N N . SER A 1 99 ? 2.324 -3.707 0.886 1.00 88.19 99 SER A N 1
ATOM 776 C CA . SER A 1 99 ? 2.474 -4.972 0.156 1.00 88.19 99 SER A CA 1
ATOM 777 C C . SER A 1 99 ? 2.305 -4.792 -1.358 1.00 88.19 99 SER A C 1
ATOM 779 O O . SER A 1 99 ? 3.145 -5.251 -2.131 1.00 88.19 99 SER A O 1
ATOM 781 N N . GLU A 1 100 ? 1.268 -4.079 -1.805 1.00 88.94 100 GLU A N 1
ATOM 782 C CA . GLU A 1 100 ? 1.075 -3.764 -3.227 1.00 88.94 100 GLU A CA 1
ATOM 783 C C . GLU A 1 100 ? 2.202 -2.868 -3.764 1.00 88.94 100 GLU A C 1
ATOM 785 O O . GLU A 1 100 ? 2.720 -3.097 -4.856 1.00 88.94 100 GLU A O 1
ATOM 790 N N . ALA A 1 101 ? 2.664 -1.905 -2.966 1.00 89.19 101 ALA A N 1
ATOM 791 C CA . ALA A 1 101 ? 3.761 -1.012 -3.325 1.00 89.19 101 ALA A CA 1
ATOM 792 C C . ALA A 1 101 ? 5.064 -1.796 -3.553 1.00 89.19 101 ALA A C 1
ATOM 794 O O . ALA A 1 101 ? 5.776 -1.559 -4.529 1.00 89.19 101 ALA A O 1
ATOM 795 N N . MET A 1 102 ? 5.332 -2.801 -2.712 1.00 86.69 102 MET A N 1
ATOM 796 C CA . MET A 1 102 ? 6.446 -3.732 -2.901 1.00 86.69 102 MET A CA 1
ATOM 797 C C . MET A 1 102 ? 6.342 -4.524 -4.199 1.00 86.69 102 MET A C 1
ATOM 799 O O . MET A 1 102 ? 7.347 -4.670 -4.894 1.00 86.69 102 MET A O 1
ATOM 803 N N . LYS A 1 103 ? 5.151 -5.023 -4.546 1.00 87.25 103 LYS A N 1
ATOM 804 C CA . LYS A 1 103 ? 4.938 -5.760 -5.801 1.00 87.25 103 LYS A CA 1
ATOM 805 C C . LYS A 1 103 ? 5.212 -4.871 -7.012 1.00 87.25 103 LYS A C 1
ATOM 807 O O . LYS A 1 103 ? 5.925 -5.289 -7.921 1.00 87.25 103 LYS A O 1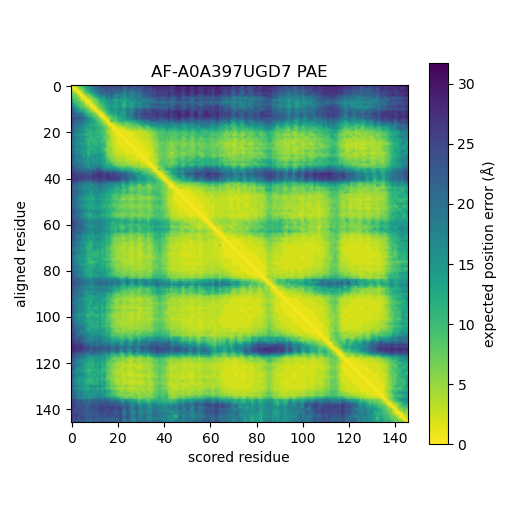
ATOM 812 N N . LEU A 1 104 ? 4.700 -3.639 -7.005 1.00 86.81 104 LEU A N 1
ATOM 813 C CA . LEU A 1 104 ? 4.941 -2.670 -8.076 1.00 86.81 104 LEU A CA 1
ATOM 814 C C . LEU A 1 104 ? 6.422 -2.302 -8.190 1.00 86.81 104 LEU A C 1
ATOM 816 O O . LEU A 1 104 ? 6.963 -2.278 -9.294 1.00 86.81 104 LEU A O 1
ATOM 820 N N . TRP A 1 105 ? 7.103 -2.080 -7.064 1.00 85.94 105 TRP A N 1
ATOM 821 C CA . TRP A 1 105 ? 8.539 -1.812 -7.057 1.00 85.94 105 TRP A CA 1
ATOM 822 C C . TRP A 1 105 ? 9.351 -2.989 -7.618 1.00 85.94 105 TRP A C 1
ATOM 824 O O . TRP A 1 105 ? 10.197 -2.779 -8.486 1.00 85.94 105 TRP A O 1
ATOM 834 N N . GLN A 1 106 ? 9.063 -4.226 -7.194 1.00 85.00 106 GLN A N 1
ATOM 835 C CA . GLN A 1 106 ? 9.717 -5.426 -7.733 1.00 85.00 106 GLN A CA 1
ATOM 836 C C . GLN A 1 106 ? 9.464 -5.574 -9.235 1.00 85.00 106 GLN A C 1
ATOM 838 O O . GLN A 1 106 ? 10.383 -5.878 -9.994 1.00 85.00 106 GLN A O 1
ATOM 843 N N . LYS A 1 107 ? 8.232 -5.310 -9.683 1.00 84.25 107 LYS A N 1
ATOM 844 C CA . LYS A 1 107 ? 7.861 -5.345 -11.100 1.00 84.25 107 LYS A CA 1
ATOM 845 C C . LYS A 1 107 ? 8.630 -4.307 -11.915 1.00 84.25 107 LYS A C 1
ATOM 847 O O . LYS A 1 107 ? 9.172 -4.636 -12.970 1.00 84.25 107 LYS A O 1
ATOM 852 N N . LYS A 1 108 ? 8.741 -3.078 -11.410 1.00 82.81 108 LYS A N 1
ATOM 853 C CA . LYS A 1 108 ? 9.541 -2.018 -12.032 1.00 82.81 108 LYS A CA 1
ATOM 854 C C . LYS A 1 108 ? 11.021 -2.382 -12.103 1.00 82.81 108 LYS A C 1
ATOM 856 O O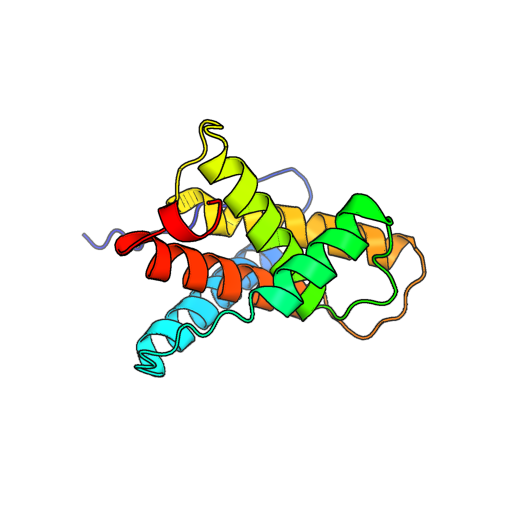 . LYS A 1 108 ? 11.623 -2.264 -13.168 1.00 82.81 108 LYS A O 1
ATOM 861 N N . GLN A 1 109 ? 11.580 -2.872 -10.996 1.00 80.31 109 GLN A N 1
ATOM 862 C CA . GLN A 1 109 ? 12.972 -3.310 -10.911 1.00 80.31 109 GLN A CA 1
ATOM 863 C C . GLN A 1 109 ? 13.261 -4.448 -11.902 1.00 80.31 109 GLN A C 1
ATOM 865 O O . GLN A 1 109 ? 14.262 -4.412 -12.613 1.00 80.31 109 GLN A O 1
ATOM 870 N N . GLY A 1 110 ? 12.365 -5.435 -11.992 1.00 75.00 110 GLY A N 1
ATOM 871 C CA . GLY A 1 110 ? 12.476 -6.554 -12.929 1.00 75.00 110 GLY A CA 1
ATOM 872 C C . GLY A 1 110 ? 12.322 -6.156 -14.400 1.00 75.00 110 GLY A C 1
ATOM 873 O O . GLY A 1 110 ? 12.853 -6.841 -15.269 1.00 75.00 110 GLY A O 1
ATOM 874 N N . SER A 1 111 ? 11.655 -5.034 -14.684 1.00 71.44 111 SER A N 1
ATOM 875 C CA . SER A 1 111 ? 11.436 -4.522 -16.047 1.00 71.44 111 SER A CA 1
ATOM 876 C C . SER A 1 111 ? 12.615 -3.700 -16.589 1.00 71.44 111 SER A C 1
ATOM 878 O O . SER A 1 111 ? 12.513 -3.110 -17.660 1.00 71.44 111 SER A O 1
ATOM 880 N N . GLY A 1 112 ? 13.741 -3.640 -15.864 1.00 63.06 112 GLY A N 1
ATOM 881 C CA . GLY A 1 112 ? 14.924 -2.873 -16.273 1.00 63.06 112 GLY A CA 1
ATOM 882 C C . GLY A 1 112 ? 14.746 -1.356 -16.173 1.00 63.06 112 GLY A C 1
ATOM 883 O O . GLY A 1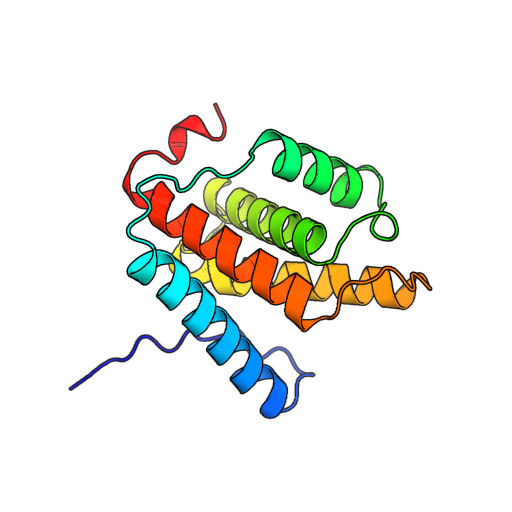 112 ? 15.561 -0.607 -16.708 1.00 63.06 112 GLY A O 1
ATOM 884 N N . GLY A 1 113 ? 13.689 -0.895 -15.499 1.00 57.00 113 GLY A N 1
ATOM 885 C CA . GLY A 1 113 ? 13.460 0.521 -15.255 1.00 57.00 113 GLY A CA 1
ATOM 886 C C . GLY A 1 113 ? 14.443 1.056 -14.217 1.00 57.00 113 GLY A C 1
ATOM 887 O O . GLY A 1 113 ? 14.306 0.767 -13.032 1.00 57.00 113 GLY A O 1
ATOM 888 N N . ASP A 1 114 ? 15.379 1.901 -14.651 1.00 54.22 114 ASP A N 1
ATOM 889 C CA . ASP A 1 114 ? 16.274 2.696 -13.788 1.00 54.22 114 ASP A CA 1
ATOM 890 C C . ASP A 1 114 ? 15.537 3.843 -13.063 1.00 54.22 114 ASP A C 1
ATOM 892 O O . ASP A 1 114 ? 16.145 4.647 -12.369 1.00 54.22 114 ASP A O 1
ATOM 896 N N . GLY A 1 115 ? 14.215 3.954 -13.240 1.00 50.50 115 GLY A N 1
ATOM 897 C CA . GLY A 1 115 ? 13.421 5.142 -12.931 1.00 50.50 115 GLY A CA 1
ATOM 898 C C . GLY A 1 115 ? 13.370 5.529 -11.452 1.00 50.50 115 GLY A C 1
ATOM 899 O O . GLY A 1 115 ? 12.354 5.321 -10.804 1.00 50.50 115 GLY A O 1
ATOM 900 N N . GLY A 1 116 ? 14.438 6.114 -10.917 1.00 50.78 116 GLY A N 1
ATOM 901 C CA . GLY A 1 116 ? 14.431 7.239 -9.980 1.00 50.78 116 GLY A CA 1
ATOM 902 C C . GLY A 1 116 ? 13.683 7.117 -8.650 1.00 50.78 116 GLY A C 1
ATOM 903 O O . GLY A 1 116 ? 13.547 8.133 -7.989 1.00 50.78 116 GLY A O 1
ATOM 904 N N . GLY A 1 117 ? 13.204 5.939 -8.247 1.00 58.03 117 GLY A N 1
ATOM 905 C CA . GLY A 1 117 ? 12.421 5.759 -7.024 1.00 58.03 117 GLY A CA 1
ATOM 906 C C . GLY A 1 117 ? 12.888 4.533 -6.257 1.00 58.03 117 GLY A C 1
ATOM 907 O O . GLY A 1 117 ? 12.648 3.396 -6.670 1.00 58.03 117 GLY A O 1
ATOM 908 N N . GLY A 1 118 ? 13.575 4.760 -5.138 1.00 77.62 118 GLY A N 1
ATOM 909 C CA . GLY A 1 118 ? 13.997 3.684 -4.246 1.00 77.62 118 GLY A CA 1
ATOM 910 C C . GLY A 1 118 ? 12.792 2.954 -3.647 1.00 77.62 118 GLY A C 1
ATOM 911 O O . GLY A 1 118 ? 11.717 3.532 -3.493 1.00 77.62 118 GLY A O 1
ATOM 912 N N . LYS A 1 119 ? 12.979 1.691 -3.249 1.00 84.00 119 LYS A N 1
ATOM 913 C CA . LYS A 1 119 ? 11.984 0.904 -2.494 1.00 84.00 119 LYS A CA 1
ATOM 914 C C . LYS A 1 119 ? 11.359 1.722 -1.355 1.00 84.00 119 LYS A C 1
ATOM 916 O O . LYS A 1 119 ? 10.149 1.711 -1.159 1.00 84.00 119 LYS A O 1
ATOM 921 N N . GLU A 1 120 ? 12.199 2.469 -0.643 1.00 85.50 120 GLU A N 1
ATOM 922 C CA . GLU A 1 120 ? 11.819 3.341 0.471 1.00 85.50 120 GLU A CA 1
ATOM 923 C C . GLU A 1 120 ? 10.871 4.472 0.049 1.00 85.50 120 GLU A C 1
ATOM 925 O O . GLU A 1 120 ? 9.944 4.789 0.786 1.00 85.50 120 GLU A O 1
ATOM 930 N N . GLU A 1 121 ? 11.048 5.044 -1.143 1.00 86.38 121 GLU A N 1
ATOM 931 C CA . GLU A 1 121 ? 10.177 6.097 -1.678 1.00 86.38 121 GLU A CA 1
ATOM 932 C C . GLU A 1 121 ? 8.792 5.546 -2.027 1.00 86.38 121 GLU A C 1
ATOM 934 O O . GLU A 1 121 ? 7.779 6.124 -1.638 1.00 86.38 121 GLU A O 1
ATOM 939 N N . VAL A 1 122 ? 8.750 4.383 -2.684 1.00 88.19 122 VAL A N 1
ATOM 940 C CA . VAL A 1 122 ? 7.503 3.690 -3.044 1.00 88.19 122 VAL A CA 1
ATOM 941 C C . VAL A 1 122 ? 6.686 3.348 -1.803 1.00 88.19 122 VAL A C 1
ATOM 943 O O . VAL A 1 122 ? 5.484 3.603 -1.733 1.00 88.19 122 VAL A O 1
ATOM 946 N N . LEU A 1 123 ? 7.356 2.827 -0.779 1.00 88.25 123 LEU A N 1
ATOM 947 C CA . LEU A 1 123 ? 6.736 2.507 0.500 1.00 88.25 123 LEU A CA 1
ATOM 948 C C . LEU A 1 123 ? 6.312 3.746 1.276 1.00 88.25 123 LEU A C 1
ATOM 950 O O . LEU A 1 123 ? 5.241 3.740 1.871 1.00 88.25 123 LEU A O 1
ATOM 954 N N . SER A 1 124 ? 7.126 4.801 1.271 1.00 88.19 124 SER A N 1
ATOM 955 C CA . SER A 1 124 ? 6.802 6.067 1.930 1.00 88.19 124 SER A CA 1
ATOM 956 C C . SER A 1 124 ? 5.582 6.737 1.306 1.00 88.19 124 SER A C 1
ATOM 958 O O . SER A 1 124 ? 4.683 7.168 2.035 1.00 88.19 124 SER A O 1
ATOM 960 N N . GLY A 1 125 ? 5.488 6.732 -0.028 1.00 88.12 125 GLY A N 1
ATOM 961 C CA . GLY A 1 125 ? 4.305 7.184 -0.760 1.00 88.12 125 GLY A CA 1
ATOM 962 C C . GLY A 1 125 ? 3.072 6.351 -0.411 1.00 88.12 125 GLY A C 1
ATOM 963 O O . GLY A 1 125 ? 2.039 6.902 -0.032 1.00 88.12 125 GLY A O 1
ATOM 964 N N . ALA A 1 126 ? 3.191 5.020 -0.437 1.00 89.81 126 ALA A N 1
ATOM 965 C CA . ALA A 1 126 ? 2.091 4.123 -0.082 1.00 89.81 126 ALA A CA 1
ATOM 966 C C . ALA A 1 126 ? 1.622 4.309 1.361 1.00 89.81 126 ALA A C 1
ATOM 968 O O . ALA A 1 126 ? 0.424 4.418 1.608 1.00 89.81 126 ALA A O 1
ATOM 969 N N . ALA A 1 127 ? 2.555 4.388 2.309 1.00 88.62 127 ALA A N 1
ATOM 970 C CA . ALA A 1 127 ? 2.251 4.545 3.721 1.00 88.62 127 ALA A CA 1
ATOM 971 C C . ALA A 1 127 ? 1.590 5.890 4.018 1.00 88.62 127 ALA A C 1
ATOM 973 O O . ALA A 1 127 ? 0.563 5.945 4.694 1.00 88.62 127 ALA A O 1
ATOM 974 N N . SER A 1 128 ? 2.135 6.971 3.457 1.00 86.56 128 SER A N 1
ATOM 975 C CA . SER A 1 128 ? 1.572 8.315 3.594 1.00 86.56 128 SER A CA 1
ATOM 976 C C . SER A 1 128 ? 0.171 8.386 2.997 1.00 86.56 128 SER A C 1
ATOM 978 O O . SER A 1 128 ? -0.742 8.906 3.632 1.00 86.56 128 SER A O 1
ATOM 980 N N . MET A 1 129 ? -0.027 7.826 1.804 1.00 87.75 129 MET A N 1
ATOM 981 C CA . MET A 1 129 ? -1.321 7.809 1.132 1.00 87.75 129 MET A CA 1
ATOM 982 C C . MET A 1 129 ? -2.340 6.936 1.866 1.00 87.75 129 MET A C 1
ATOM 984 O O . MET A 1 129 ? -3.460 7.379 2.097 1.00 87.75 129 MET A O 1
ATOM 988 N N . ALA A 1 130 ? -1.957 5.734 2.297 1.00 87.19 130 ALA A N 1
ATOM 989 C CA . ALA A 1 130 ? -2.807 4.861 3.100 1.00 87.19 130 ALA A CA 1
ATOM 990 C C . ALA A 1 130 ? -3.235 5.550 4.398 1.00 87.19 130 ALA A C 1
ATOM 992 O O . ALA A 1 130 ? -4.420 5.593 4.708 1.00 87.19 130 ALA A O 1
ATOM 993 N N . MET A 1 131 ? -2.304 6.174 5.119 1.00 84.56 131 MET A N 1
ATOM 994 C CA . MET A 1 131 ? -2.624 6.901 6.345 1.00 84.56 131 MET A CA 1
ATOM 995 C C . MET A 1 131 ? -3.505 8.136 6.078 1.00 84.56 131 MET A C 1
ATOM 997 O O . MET A 1 131 ? -4.458 8.370 6.822 1.00 84.56 131 MET A O 1
ATOM 1001 N N . LYS A 1 132 ? -3.265 8.890 4.991 1.00 82.81 132 LYS A N 1
ATOM 1002 C CA . LYS A 1 132 ? -4.146 9.990 4.540 1.00 82.81 132 LYS A CA 1
ATOM 1003 C C . LYS A 1 132 ? -5.562 9.483 4.272 1.00 82.81 132 LYS A C 1
ATOM 1005 O O . LYS A 1 132 ? -6.530 10.084 4.734 1.00 82.81 132 LYS A O 1
ATOM 1010 N N . LEU A 1 133 ? -5.680 8.364 3.559 1.00 80.50 133 LEU A N 1
ATOM 1011 C CA . LEU A 1 133 ? -6.954 7.726 3.253 1.00 80.50 133 LEU A CA 1
ATOM 1012 C C . LEU A 1 133 ? -7.636 7.234 4.530 1.00 80.50 133 LEU A C 1
ATOM 1014 O O . LEU A 1 133 ? -8.802 7.553 4.712 1.00 80.50 133 LEU A O 1
ATOM 1018 N N . MET A 1 134 ? -6.930 6.560 5.448 1.00 76.88 134 MET A N 1
ATOM 1019 C CA . MET A 1 134 ? -7.449 6.133 6.760 1.00 76.88 134 MET A CA 1
ATOM 1020 C C . MET A 1 134 ? -7.972 7.317 7.575 1.00 76.88 134 MET A C 1
ATOM 1022 O O . MET A 1 134 ? -9.071 7.233 8.123 1.00 76.88 134 MET A O 1
ATOM 1026 N N . ASN A 1 135 ? -7.229 8.425 7.614 1.00 77.25 135 ASN A N 1
ATOM 1027 C CA . ASN A 1 135 ? -7.626 9.631 8.336 1.00 77.25 135 ASN A CA 1
ATOM 1028 C C . ASN A 1 135 ? -8.880 10.275 7.718 1.00 77.25 135 ASN A C 1
ATOM 1030 O O . ASN A 1 135 ? -9.841 10.584 8.419 1.00 77.25 135 ASN A O 1
ATOM 1034 N N . LYS A 1 136 ? -8.929 10.379 6.383 1.00 69.06 136 LYS A N 1
ATOM 1035 C CA . LYS A 1 136 ? -10.114 10.847 5.646 1.00 69.06 136 LYS A CA 1
ATOM 1036 C C . LYS A 1 136 ? -11.301 9.881 5.769 1.00 69.06 136 LYS A C 1
ATOM 1038 O O . LYS A 1 136 ? -12.460 10.295 5.737 1.00 69.06 136 LYS A O 1
ATOM 1043 N N . SER A 1 137 ? -11.019 8.597 5.987 1.00 57.53 137 SER A N 1
ATOM 1044 C CA . SER A 1 137 ? -12.011 7.529 6.086 1.00 57.53 137 SER A CA 1
ATOM 1045 C C . SER A 1 137 ? -12.914 7.595 7.320 1.00 57.53 137 SER A C 1
ATOM 1047 O O . SER A 1 137 ? -13.920 6.882 7.391 1.00 57.53 137 SER A O 1
ATOM 1049 N N . GLY A 1 138 ? -12.547 8.425 8.300 1.00 51.56 138 GLY A N 1
ATOM 1050 C CA . GLY A 1 138 ? -13.368 8.722 9.471 1.00 51.56 138 GLY A CA 1
ATOM 1051 C C . GLY A 1 138 ? -14.526 9.686 9.190 1.00 51.56 138 GLY A C 1
ATOM 1052 O O . GLY A 1 138 ? -15.431 9.763 10.014 1.00 51.56 138 GLY A O 1
ATOM 1053 N N . GLY A 1 139 ? -14.518 10.395 8.051 1.00 47.62 139 GLY A N 1
ATOM 1054 C CA . GLY A 1 139 ? -15.517 11.417 7.709 1.00 47.62 139 GLY A CA 1
ATOM 1055 C C . GLY A 1 139 ? -16.480 11.025 6.587 1.00 47.62 139 GLY A C 1
ATOM 1056 O O . GLY A 1 139 ? -17.685 11.135 6.773 1.00 47.62 139 GLY A O 1
ATOM 1057 N N . ASP A 1 140 ? -15.977 10.574 5.433 1.00 47.78 140 ASP A N 1
ATOM 1058 C CA . ASP A 1 140 ? -16.809 10.261 4.257 1.00 47.78 140 ASP A CA 1
ATOM 1059 C C . ASP A 1 140 ? -15.975 9.516 3.188 1.00 47.78 140 ASP A C 1
ATOM 1061 O O . ASP A 1 140 ? -15.303 10.126 2.359 1.00 47.78 140 ASP A O 1
ATOM 1065 N N . ILE A 1 141 ? -15.935 8.178 3.230 1.00 52.31 141 ILE A N 1
ATOM 1066 C CA . ILE A 1 141 ? -15.320 7.353 2.155 1.00 52.31 141 ILE A CA 1
ATOM 1067 C C . ILE A 1 141 ? -16.340 7.077 1.043 1.00 52.31 141 ILE A C 1
ATOM 1069 O O . ILE A 1 141 ? -15.977 6.688 -0.064 1.00 52.31 141 ILE A O 1
ATOM 1073 N N . GLY A 1 142 ? -17.632 7.254 1.343 1.00 49.59 142 GLY A N 1
ATOM 1074 C CA . GLY A 1 142 ? -18.731 6.954 0.429 1.00 49.59 142 GLY A CA 1
ATOM 1075 C C . GLY A 1 142 ? -18.716 7.830 -0.823 1.00 49.59 142 GLY A C 1
ATOM 1076 O O . GLY A 1 142 ? -19.127 7.366 -1.883 1.00 49.59 142 GLY A O 1
ATOM 1077 N N . GLY A 1 143 ? -18.183 9.053 -0.732 1.00 51.28 143 GLY A N 1
ATOM 1078 C CA . GLY A 1 143 ? -17.997 9.942 -1.880 1.00 51.28 143 GLY A CA 1
ATOM 1079 C C . GLY A 1 143 ? -16.843 9.583 -2.824 1.00 51.28 143 GLY A C 1
ATOM 1080 O O . GLY A 1 143 ? -16.780 10.145 -3.910 1.00 51.28 143 GLY A O 1
ATOM 1081 N N . PHE A 1 144 ? -15.937 8.668 -2.457 1.00 53.00 144 PHE A N 1
ATOM 1082 C CA . PHE A 1 144 ? -14.773 8.331 -3.296 1.00 53.00 144 PHE A CA 1
ATOM 1083 C C . PHE A 1 144 ? -15.134 7.406 -4.475 1.00 53.00 144 PHE A C 1
ATOM 1085 O O . PHE A 1 144 ? -14.451 7.403 -5.493 1.00 53.00 144 PHE A O 1
ATOM 1092 N N . PHE A 1 145 ? -16.211 6.625 -4.346 1.00 51.84 145 PHE A N 1
ATOM 1093 C CA . PHE A 1 145 ? -16.611 5.592 -5.314 1.00 51.84 145 PHE A CA 1
ATOM 1094 C C . PHE A 1 145 ? -17.999 5.832 -5.935 1.00 51.84 145 PHE A C 1
ATOM 1096 O O . PHE A 1 145 ? -18.552 4.917 -6.547 1.00 51.84 145 PHE A O 1
ATOM 1103 N N . LYS A 1 146 ? -18.593 7.017 -5.737 1.00 43.66 146 LYS A N 1
ATOM 1104 C CA . LYS A 1 146 ? -19.951 7.344 -6.196 1.00 43.66 146 LYS A CA 1
ATOM 1105 C C . LYS A 1 146 ? -19.975 8.045 -7.551 1.00 43.66 146 LYS A C 1
ATOM 1107 O O . LYS A 1 146 ? -19.070 8.864 -7.807 1.00 43.66 146 LYS A O 1
#

Radius of gyration: 14.84 Å; Cα contacts (8 Å, |Δi|>4): 169; chains: 1; bounding box: 36×36×49 Å

Secondary structure (DSSP, 8-state):
------------TT--HHHHHHHHHHHHHHHHHHHHS--S-----HHHHHHHHHHHHHS---SSS-HHHHHHHHHHHHHHHHHTT-S--GGGHHHHHHHHHHHHHHHHHHTT---S--HHHHHHHHHHHHHHHHHHTTT-SGGG--

Sequence (146 aa):
MSDNGKFSFPQEHGHSDEDAEKYQKIAEQAHEKLTSTGEHETEIDHEKVLNSHKKIYESDDVTEHSGEELGHAAAFEALKKICSGEKYDKSELLSLAMSEAMKLWQKKQGSGGDGGGGKEEVLSGAASMAMKLMNKSGGDIGGFFK

Nearest PDB structures (foldseek):
  4q9v-assembly1_A  TM=2.366E-01  e=6.216E+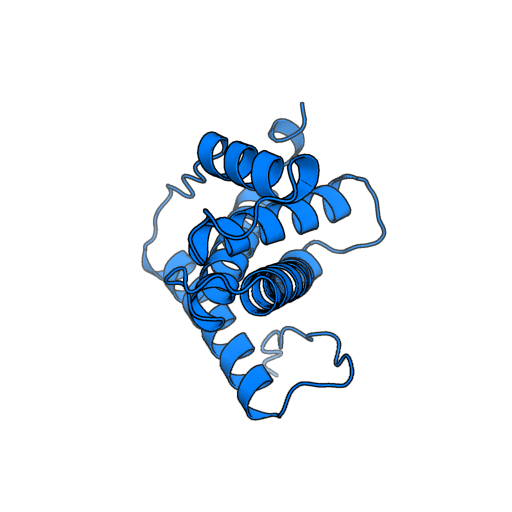00  Homo sapiens

pLDDT: mean 72.64, std 16.34, range [37.41, 91.06]

Organism: NCBI:txid44941

Foldseek 3Di:
DDPPPQLDQPCDPDDDPVVSVLLSVLLVVLVCCVVVVPDPPLPDVLVLLVVLLCCCPVVVDLQVDALLSLLSSQLVVLVCCVVVPPPDDLSCSLSSSLVSLQVSVVSNVVVVRPHDYDNSNNSSSNSNNSVSCSVCVVPPPPVSPD

Mean predicted aligned error: 10.28 Å

Solvent-accessible surface area (backbone atoms only — not comparable to full-atom values): 8043 Å² total; per-residue (Å²): 141,79,87,71,84,68,81,79,62,83,85,67,94,84,71,59,73,71,54,56,55,49,52,50,51,39,44,49,50,32,50,47,52,64,66,69,66,68,58,91,67,78,75,69,62,59,66,62,35,51,54,42,30,46,36,39,74,73,67,66,49,50,49,91,43,49,19,43,48,46,0,32,20,17,15,49,52,29,45,50,45,36,73,70,67,48,100,51,56,76,84,44,28,39,49,42,0,34,52,42,11,49,52,51,47,52,51,18,55,73,69,71,39,84,48,86,40,54,71,69,42,12,35,38,27,1,26,34,42,19,51,46,49,54,61,48,50,76,78,61,56,71,73,79,83,107